Protein AF-A0A1D2NDW3-F1 (afdb_monomer)

Foldseek 3Di:
DDPVVVVVVVVVVVVVVVVVVVVVVVVVLVVVLLVQLQVLQVVLVAGSLLVVLLLQVLDPVRPDDDDDDPDPVSVVSSVVSVVCNVVDDPVSVVSSCVSCVCDDDDDPDDDPVNVVPD

pLDDT: mean 84.93, std 9.91, range [49.53, 95.38]

Sequence (118 aa):
MQPGKEMRDNWNKERSLSTEEAQAQKQLQQQKLSREIAALAEKNGCTLAQLVIAWCLKNDPVQCMLVGPTTIQELTSYLQALQLIPKLTTNVMNELEKILDNRPVRPPMISTLALNQR

Nearest PDB structures (foldseek):
  3eb4-assembly1_A  TM=9.456E-01  e=1.205E-04  Rattus norvegicus
  3eb3-assembly1_A  TM=9.531E-01  e=2.767E-04  Rattus norvegicus
  7wf3-assembly1_C  TM=9.425E-01  e=3.953E-04  Homo sapiens
  6ci1-assembly1_H  TM=7.528E-01  e=1.938E-04  Rattus norvegicus
  8hw0-assembly1_A  TM=7.301E-01  e=1.297E-03  Devosia

Secondary structure (DSSP, 8-state):
--HHHHHHHHHHHHHHHHHHHHHHHHHHHHHHHHHHHHHHHHHTTS-HHHHHHHHHHHSTT--------SSHHHHHHHHHGGGGTTT--HHHHHHHHHHH--PPPPPP---HHHHS--

Structure (mmCIF, N/CA/C/O backbone):
data_AF-A0A1D2NDW3-F1
#
_entry.id   AF-A0A1D2NDW3-F1
#
loop_
_atom_site.group_PDB
_atom_site.id
_atom_site.type_symbol
_atom_site.label_atom_id
_atom_site.label_alt_id
_atom_site.label_comp_id
_atom_site.label_asym_id
_atom_site.label_entity_id
_atom_site.label_seq_id
_atom_site.pdbx_PDB_ins_code
_atom_site.Cartn_x
_atom_site.Cartn_y
_atom_site.Cartn_z
_atom_site.occupancy
_atom_site.B_iso_or_equiv
_atom_site.auth_seq_id
_atom_site.auth_comp_id
_atom_site.auth_asym_id
_atom_site.auth_atom_id
_atom_site.pdbx_PDB_model_num
ATOM 1 N N . MET A 1 1 ? 46.372 27.703 -16.041 1.00 52.38 1 MET A N 1
ATOM 2 C CA . MET A 1 1 ? 45.076 27.028 -15.803 1.00 52.38 1 MET A CA 1
ATOM 3 C C . MET A 1 1 ? 45.176 25.624 -16.372 1.00 52.38 1 MET A C 1
ATOM 5 O O . MET A 1 1 ? 45.585 25.501 -17.517 1.00 52.38 1 MET A O 1
ATOM 9 N N . GLN A 1 2 ? 44.953 24.576 -15.570 1.00 49.53 2 GLN A N 1
ATOM 10 C CA . GLN A 1 2 ? 45.089 23.193 -16.046 1.00 49.53 2 GLN A CA 1
ATOM 11 C C . GLN A 1 2 ? 43.749 22.710 -16.639 1.00 49.53 2 GLN A C 1
ATOM 13 O O . GLN A 1 2 ? 42.787 22.589 -15.878 1.00 49.53 2 GLN A O 1
ATOM 18 N N . PRO A 1 3 ? 43.682 22.388 -17.945 1.00 61.91 3 PRO A N 1
ATOM 19 C CA . PRO A 1 3 ? 42.434 22.042 -18.646 1.00 61.91 3 PRO A CA 1
ATOM 20 C C . PRO A 1 3 ? 41.756 20.763 -18.119 1.00 61.91 3 PRO A C 1
ATOM 22 O O . PRO A 1 3 ? 40.562 20.556 -18.307 1.00 61.91 3 PRO A O 1
ATOM 25 N N . GLY A 1 4 ? 42.492 19.909 -17.398 1.00 65.38 4 GLY A N 1
ATOM 26 C CA . GLY A 1 4 ? 41.957 18.674 -16.820 1.00 65.38 4 GLY A CA 1
ATOM 27 C C . GLY A 1 4 ? 41.074 18.854 -15.578 1.00 65.38 4 GLY A C 1
ATOM 28 O O . GLY A 1 4 ? 40.364 17.917 -15.220 1.00 65.38 4 GLY A O 1
ATOM 29 N N . LYS A 1 5 ? 41.097 20.016 -14.903 1.00 69.31 5 LYS A N 1
ATOM 30 C CA . LYS A 1 5 ? 40.186 20.277 -13.770 1.00 69.31 5 LYS A CA 1
ATOM 31 C C . LYS A 1 5 ? 38.784 20.656 -14.251 1.00 69.31 5 LYS A C 1
ATOM 33 O O . LYS A 1 5 ? 37.825 20.029 -13.821 1.00 69.31 5 LYS A O 1
ATOM 38 N N . GLU A 1 6 ? 38.687 21.563 -15.223 1.00 73.31 6 GLU A N 1
ATOM 39 C CA . GLU A 1 6 ? 37.404 22.003 -15.795 1.00 73.31 6 GLU A CA 1
ATOM 40 C C . GLU A 1 6 ? 36.610 20.845 -16.418 1.00 73.31 6 GLU A C 1
ATOM 42 O O . GLU A 1 6 ? 35.405 20.749 -16.214 1.00 73.31 6 GLU A O 1
ATOM 47 N N . MET A 1 7 ? 37.278 19.903 -17.096 1.00 73.56 7 MET A N 1
ATOM 48 C CA . MET A 1 7 ? 36.619 18.704 -17.635 1.00 73.56 7 MET A CA 1
ATOM 49 C C . MET A 1 7 ? 36.007 17.808 -16.548 1.00 73.56 7 MET A C 1
ATOM 51 O O . MET A 1 7 ? 34.910 17.279 -16.726 1.00 73.56 7 MET A O 1
ATOM 55 N N . ARG A 1 8 ? 36.700 17.627 -15.416 1.00 72.06 8 ARG A N 1
ATOM 56 C CA . ARG A 1 8 ? 36.203 16.808 -14.296 1.00 72.06 8 ARG A CA 1
ATOM 57 C C . ARG A 1 8 ? 35.047 17.497 -13.576 1.00 72.06 8 ARG A C 1
ATOM 59 O O . ARG A 1 8 ? 34.100 16.824 -13.172 1.00 72.06 8 ARG A O 1
ATOM 66 N N . ASP A 1 9 ? 35.116 18.817 -13.452 1.00 81.19 9 ASP A N 1
ATOM 67 C CA . ASP A 1 9 ? 34.069 19.622 -12.831 1.00 81.19 9 ASP A CA 1
ATOM 68 C C . ASP A 1 9 ? 32.803 19.645 -13.704 1.00 81.19 9 ASP A C 1
ATOM 70 O O . ASP A 1 9 ? 31.705 19.450 -13.179 1.00 81.19 9 ASP A O 1
ATOM 74 N N . ASN A 1 10 ? 32.943 19.748 -15.033 1.00 81.00 10 ASN A N 1
ATOM 75 C CA . ASN A 1 10 ? 31.825 19.608 -15.971 1.00 81.00 10 ASN A CA 1
ATOM 76 C C . ASN A 1 10 ? 31.191 18.211 -15.926 1.00 81.00 10 ASN A C 1
ATOM 78 O O . ASN A 1 10 ? 29.972 18.115 -15.810 1.00 81.00 10 ASN A O 1
ATOM 82 N N . TRP A 1 11 ? 31.995 17.140 -15.940 1.00 76.00 11 TRP A N 1
ATOM 83 C CA . TRP A 1 11 ? 31.484 15.765 -15.862 1.00 76.00 11 TRP A CA 1
ATOM 84 C C . TRP A 1 11 ? 30.694 15.512 -14.570 1.00 76.00 11 TRP A C 1
ATOM 86 O O . TRP A 1 11 ? 29.614 14.924 -14.597 1.00 76.00 11 TRP A O 1
ATOM 96 N N . ASN A 1 12 ? 31.197 15.998 -13.429 1.00 78.19 12 ASN A N 1
ATOM 97 C CA . ASN A 1 12 ? 30.482 15.899 -12.157 1.00 78.19 12 ASN A CA 1
ATOM 98 C C . ASN A 1 12 ? 29.180 16.708 -12.170 1.00 78.19 12 ASN A C 1
ATOM 100 O O . ASN A 1 12 ? 28.176 16.238 -11.643 1.00 78.19 12 ASN A O 1
ATOM 104 N N . LYS A 1 13 ? 29.182 17.902 -12.772 1.00 75.44 13 LYS A N 1
ATOM 105 C CA . LYS A 1 13 ? 28.006 18.775 -12.844 1.00 75.44 13 LYS A CA 1
ATOM 106 C C . LYS A 1 13 ? 26.911 18.186 -13.737 1.00 75.44 13 LYS A C 1
ATOM 108 O O . LYS A 1 13 ? 25.766 18.128 -13.302 1.00 75.44 13 LYS A O 1
ATOM 113 N N . GLU A 1 14 ? 27.261 17.679 -14.921 1.00 74.06 14 GLU A N 1
ATOM 114 C CA . GLU A 1 14 ? 26.340 16.955 -15.815 1.00 74.06 14 GLU A CA 1
ATOM 115 C C . GLU A 1 14 ? 25.772 15.699 -15.151 1.00 74.06 14 GLU A C 1
ATOM 117 O O . GLU A 1 14 ? 24.573 15.436 -15.234 1.00 74.06 14 GLU A O 1
ATOM 122 N N . ARG A 1 15 ? 26.608 14.948 -14.423 1.00 72.56 15 ARG A N 1
ATOM 123 C CA . ARG A 1 15 ? 26.157 13.763 -13.690 1.00 72.56 15 ARG A CA 1
ATOM 124 C C . ARG A 1 15 ? 25.185 14.122 -12.566 1.00 72.56 15 ARG A C 1
ATOM 126 O O . ARG A 1 15 ? 24.178 13.438 -12.410 1.00 72.56 15 ARG A O 1
ATOM 133 N N . SER A 1 16 ? 25.455 15.181 -11.802 1.00 68.50 16 SER A N 1
ATOM 134 C CA . SER A 1 16 ? 24.558 15.657 -10.740 1.00 68.50 16 SER A CA 1
ATOM 135 C C . SER A 1 16 ? 23.213 16.123 -11.299 1.00 68.50 16 SER A C 1
ATOM 137 O O . SER A 1 16 ? 22.183 15.643 -10.833 1.00 68.50 16 SER A O 1
ATOM 139 N N . LEU A 1 17 ? 23.229 16.940 -12.359 1.00 70.00 17 LEU A N 1
ATOM 140 C CA . LEU A 1 17 ? 22.025 17.417 -13.052 1.00 70.00 17 LEU A CA 1
ATOM 141 C C . LEU A 1 17 ? 21.175 16.251 -13.572 1.00 70.00 17 LEU A C 1
ATOM 143 O O . LEU A 1 17 ? 19.985 16.179 -13.287 1.00 70.00 17 LEU A O 1
ATOM 147 N N . SER A 1 18 ? 21.796 15.278 -14.244 1.00 70.12 18 SER A N 1
ATOM 148 C CA . SER A 1 18 ? 21.098 14.084 -14.737 1.00 70.12 18 SER A CA 1
ATOM 149 C C . SER A 1 18 ? 20.501 13.239 -13.600 1.00 70.12 18 SER A C 1
ATOM 151 O O . SER A 1 18 ? 19.431 12.648 -13.752 1.00 70.12 18 SER A O 1
ATOM 153 N N . THR A 1 19 ? 21.154 13.212 -12.432 1.00 79.12 19 THR A N 1
ATOM 154 C CA . THR A 1 19 ? 20.643 12.506 -11.248 1.00 79.12 19 THR A CA 1
ATOM 155 C C . THR A 1 19 ? 19.436 13.231 -10.645 1.00 79.12 19 THR A C 1
ATOM 157 O O . THR A 1 19 ? 18.457 12.576 -10.292 1.00 79.12 19 THR A O 1
ATOM 160 N N . GLU A 1 20 ? 19.472 14.563 -10.556 1.00 83.38 20 GLU A N 1
ATOM 161 C CA . GLU A 1 20 ? 18.361 15.392 -10.064 1.00 83.38 20 GLU A CA 1
ATOM 162 C C . GLU A 1 20 ? 17.149 15.346 -11.003 1.00 83.38 20 GLU A C 1
ATOM 164 O O . GLU A 1 20 ? 16.023 15.145 -10.545 1.00 83.38 20 GLU A O 1
ATOM 169 N N . GLU A 1 21 ? 17.363 15.450 -12.317 1.00 83.50 21 GLU A N 1
ATOM 170 C CA . GLU A 1 21 ? 16.303 15.343 -13.326 1.00 83.50 21 GLU A CA 1
ATOM 171 C C . GLU A 1 21 ? 15.635 13.965 -13.285 1.00 83.50 21 GLU A C 1
ATOM 173 O O . GLU A 1 21 ? 14.408 13.871 -13.203 1.00 83.50 21 GLU A O 1
ATOM 178 N N . ALA A 1 22 ? 16.426 12.887 -13.244 1.00 81.56 22 ALA A N 1
ATOM 179 C CA . ALA A 1 22 ? 15.901 11.529 -13.119 1.00 81.56 22 ALA A CA 1
ATOM 180 C C . ALA A 1 22 ? 15.125 11.327 -11.804 1.00 81.56 22 ALA A C 1
ATOM 182 O O . ALA A 1 22 ? 14.081 10.666 -11.784 1.00 81.56 22 ALA A O 1
ATOM 183 N N . GLN A 1 23 ? 15.596 11.909 -10.697 1.00 83.50 23 GLN A N 1
ATOM 184 C CA . GLN A 1 23 ? 14.896 11.874 -9.411 1.00 83.50 23 GLN A CA 1
ATOM 185 C C . GLN A 1 23 ? 13.571 12.640 -9.458 1.00 83.50 23 GLN A C 1
ATOM 187 O O . GLN A 1 23 ? 12.556 12.111 -8.998 1.00 83.50 23 GLN A O 1
ATOM 192 N N . ALA A 1 24 ? 13.551 13.841 -10.038 1.00 86.88 24 ALA A N 1
ATOM 193 C CA . ALA A 1 24 ? 12.341 14.643 -10.199 1.00 86.88 24 ALA A CA 1
ATOM 194 C C . ALA A 1 24 ? 11.307 13.921 -11.076 1.00 86.88 24 ALA A C 1
ATOM 196 O O . ALA A 1 24 ? 10.125 13.845 -10.731 1.00 86.88 24 ALA A O 1
ATOM 197 N N . GLN A 1 25 ? 11.755 13.305 -12.170 1.00 85.75 25 GLN A N 1
ATOM 198 C CA . GLN A 1 25 ?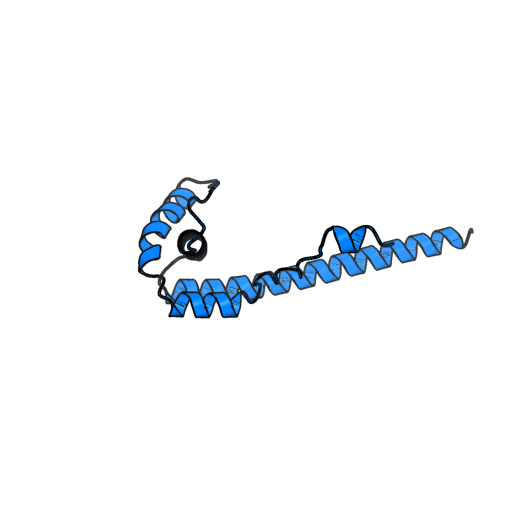 10.899 12.540 -13.072 1.00 85.75 25 GLN A CA 1
ATOM 199 C C . GLN A 1 25 ? 10.304 11.308 -12.372 1.00 85.75 25 GLN A C 1
ATOM 201 O O . GLN A 1 25 ? 9.100 11.051 -12.469 1.00 85.75 25 GLN A O 1
ATOM 206 N N . LYS A 1 26 ? 11.112 10.602 -11.570 1.00 86.75 26 LYS A N 1
ATOM 207 C CA . LYS A 1 26 ? 10.659 9.477 -10.741 1.00 86.75 26 LYS A CA 1
ATOM 208 C C . LYS A 1 26 ? 9.674 9.913 -9.651 1.00 86.75 26 LYS A C 1
ATOM 210 O O . LYS A 1 26 ? 8.734 9.177 -9.352 1.00 86.75 26 LYS A O 1
ATOM 215 N N . GLN A 1 27 ? 9.867 11.079 -9.033 1.00 89.00 27 GLN A N 1
ATOM 216 C CA . GLN A 1 27 ? 8.922 11.631 -8.053 1.00 89.00 27 GLN A CA 1
ATOM 217 C C . GLN A 1 27 ? 7.582 11.968 -8.707 1.00 89.00 27 GLN A C 1
ATOM 219 O O . GLN A 1 27 ? 6.535 11.598 -8.180 1.00 89.00 27 GLN A O 1
ATOM 224 N N . LEU A 1 28 ? 7.605 12.601 -9.881 1.00 89.94 28 LEU A N 1
ATOM 225 C CA . LEU A 1 28 ? 6.391 12.922 -10.624 1.00 89.94 28 LEU A CA 1
ATOM 226 C C . LEU A 1 28 ? 5.611 11.657 -11.006 1.00 89.94 28 LEU A C 1
ATOM 228 O O . LEU A 1 28 ? 4.389 11.618 -10.870 1.00 89.94 28 LEU A O 1
ATOM 232 N N . GLN A 1 29 ? 6.306 10.608 -11.448 1.00 88.25 29 GLN A N 1
ATOM 233 C CA . GLN A 1 29 ? 5.678 9.323 -11.756 1.00 88.25 29 GLN A CA 1
ATOM 234 C C . GLN A 1 29 ? 5.051 8.682 -10.509 1.00 88.25 29 GLN A C 1
ATOM 236 O O . GLN A 1 29 ? 3.901 8.250 -10.560 1.00 88.25 29 GLN A O 1
ATOM 241 N N . GLN A 1 30 ? 5.751 8.690 -9.371 1.00 88.31 30 GLN A N 1
ATOM 242 C CA . GLN A 1 30 ? 5.209 8.190 -8.101 1.00 88.31 30 GLN A CA 1
ATOM 243 C C . GLN A 1 30 ? 3.970 8.968 -7.642 1.00 88.31 30 GLN A C 1
ATOM 245 O O . GLN A 1 30 ? 3.015 8.363 -7.163 1.00 88.31 30 GLN A O 1
ATOM 250 N N . GLN A 1 31 ? 3.951 10.291 -7.821 1.00 90.38 31 GLN A N 1
ATOM 251 C CA . GLN A 1 31 ? 2.786 11.118 -7.495 1.00 90.38 31 GLN A CA 1
ATOM 252 C C . GLN A 1 31 ? 1.579 10.823 -8.393 1.00 90.38 31 GLN A C 1
ATOM 254 O O . GLN A 1 31 ? 0.442 10.921 -7.939 1.00 90.38 31 GLN A O 1
ATOM 259 N N . LYS A 1 32 ? 1.795 10.478 -9.667 1.00 91.62 32 LYS A N 1
ATOM 260 C CA . LYS A 1 32 ? 0.703 10.062 -10.562 1.00 91.62 32 LYS A CA 1
ATOM 261 C C . LYS A 1 32 ? 0.104 8.734 -10.105 1.00 91.62 32 LYS A C 1
ATOM 263 O O . LYS A 1 32 ? -1.102 8.658 -9.898 1.00 91.62 32 LYS A O 1
ATOM 268 N N . LEU A 1 33 ? 0.958 7.743 -9.848 1.00 91.56 33 LEU A N 1
ATOM 269 C CA . LEU A 1 33 ? 0.544 6.433 -9.342 1.00 91.56 33 LEU A CA 1
ATOM 270 C C . LEU A 1 33 ? -0.214 6.550 -8.014 1.00 91.56 33 LEU A C 1
ATOM 272 O O . LEU A 1 33 ? -1.276 5.956 -7.853 1.00 91.56 33 LEU A O 1
ATOM 276 N N . SER A 1 34 ? 0.283 7.358 -7.071 1.00 90.75 34 SER A N 1
ATOM 277 C CA . SER A 1 34 ? -0.380 7.523 -5.773 1.00 90.75 34 SER A CA 1
ATOM 278 C C . SER A 1 34 ? -1.779 8.131 -5.898 1.00 90.75 34 SER A C 1
ATOM 280 O O . SER A 1 34 ? -2.677 7.727 -5.162 1.00 90.75 34 SER A O 1
ATOM 282 N N . ARG A 1 35 ? -1.994 9.047 -6.853 1.00 93.06 35 ARG A N 1
ATOM 283 C CA . ARG A 1 35 ? -3.317 9.624 -7.142 1.00 93.06 35 ARG A CA 1
ATOM 284 C C . ARG A 1 35 ? -4.283 8.597 -7.724 1.00 93.06 35 ARG A C 1
ATOM 286 O O . ARG A 1 35 ? -5.435 8.561 -7.308 1.00 93.06 35 ARG A O 1
ATOM 293 N N . GLU A 1 36 ? -3.827 7.758 -8.649 1.00 93.75 36 GLU A N 1
ATOM 294 C CA . GLU A 1 36 ? -4.667 6.712 -9.248 1.00 93.75 36 GLU A CA 1
ATOM 295 C C . GLU A 1 36 ? -5.091 5.661 -8.214 1.00 93.75 36 GLU A C 1
ATOM 297 O O . GLU A 1 36 ? -6.264 5.292 -8.140 1.00 93.75 36 GLU A O 1
ATOM 302 N N . ILE A 1 37 ? -4.166 5.239 -7.347 1.00 93.06 37 ILE A N 1
ATOM 303 C CA . ILE A 1 37 ? -4.474 4.298 -6.262 1.00 93.06 37 ILE A CA 1
ATOM 304 C C . ILE A 1 37 ? -5.405 4.948 -5.230 1.00 93.06 37 ILE A C 1
ATOM 306 O O . ILE A 1 37 ? -6.320 4.291 -4.735 1.00 93.06 37 ILE A O 1
ATOM 310 N N . ALA A 1 38 ? -5.219 6.235 -4.918 1.00 93.31 38 ALA A N 1
ATOM 311 C CA . ALA A 1 38 ? -6.119 6.961 -4.023 1.00 93.31 38 ALA A CA 1
ATOM 312 C C . ALA A 1 38 ? -7.552 7.020 -4.580 1.00 93.31 38 ALA A C 1
ATOM 314 O O . ALA A 1 38 ? -8.494 6.720 -3.849 1.00 93.31 38 ALA A O 1
ATOM 315 N N . ALA A 1 39 ? -7.722 7.292 -5.878 1.00 94.00 39 ALA A N 1
ATOM 316 C CA . ALA A 1 39 ? -9.034 7.267 -6.526 1.00 94.00 39 ALA A CA 1
ATOM 317 C C . ALA A 1 39 ? -9.688 5.872 -6.467 1.00 94.00 39 ALA A C 1
ATOM 319 O O . ALA A 1 39 ? -10.892 5.745 -6.228 1.00 94.00 39 ALA A O 1
ATOM 320 N N . LEU A 1 40 ? -8.895 4.805 -6.630 1.00 93.00 40 LEU A N 1
ATOM 321 C CA . LEU A 1 40 ? -9.378 3.435 -6.452 1.00 93.00 40 LEU A CA 1
ATOM 322 C C . LEU A 1 40 ? -9.794 3.161 -4.997 1.00 93.00 40 LEU A C 1
ATOM 324 O O . LEU A 1 40 ? -10.809 2.502 -4.766 1.00 93.00 40 LEU A O 1
ATOM 328 N N . ALA A 1 41 ? -9.049 3.670 -4.015 1.00 92.62 41 ALA A N 1
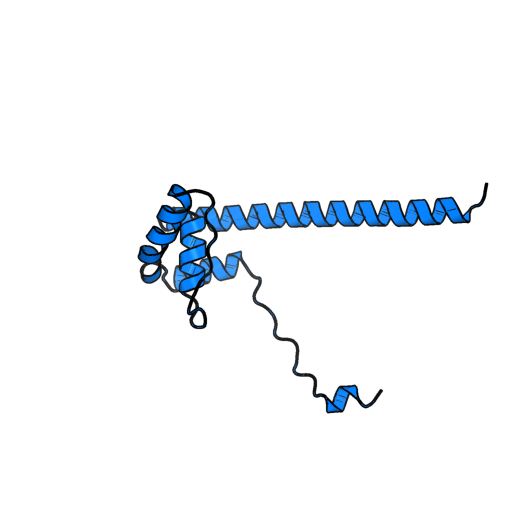ATOM 329 C CA . ALA A 1 41 ? -9.380 3.528 -2.598 1.00 92.62 41 ALA A CA 1
ATOM 330 C C . ALA A 1 41 ? -10.711 4.218 -2.254 1.00 92.62 41 ALA A C 1
ATOM 332 O O . ALA A 1 41 ? -11.572 3.602 -1.619 1.00 92.62 41 ALA A O 1
ATOM 333 N N . GLU A 1 42 ? -10.923 5.439 -2.753 1.00 92.75 42 GLU A N 1
ATOM 334 C CA . GLU A 1 42 ? -12.168 6.198 -2.580 1.00 92.75 42 GLU A CA 1
ATOM 335 C C . GLU A 1 42 ? -13.375 5.468 -3.184 1.00 92.75 42 GLU A C 1
ATOM 337 O O . GLU A 1 42 ? -14.401 5.320 -2.519 1.00 92.75 42 GLU A O 1
ATOM 342 N N . LYS A 1 43 ? -13.232 4.906 -4.394 1.00 91.06 43 LYS A N 1
ATOM 343 C CA . LYS A 1 43 ? -14.263 4.071 -5.045 1.00 91.06 43 LYS A CA 1
ATOM 344 C C . LYS A 1 43 ? -14.654 2.850 -4.201 1.00 91.06 43 LYS A C 1
ATOM 346 O O . LYS A 1 43 ? -15.792 2.393 -4.272 1.00 91.06 43 LYS A O 1
ATOM 351 N N . ASN A 1 44 ? -13.725 2.329 -3.399 1.00 88.00 44 ASN A N 1
ATOM 352 C CA . ASN A 1 44 ? -13.945 1.197 -2.496 1.00 88.00 44 ASN A CA 1
ATOM 353 C C . ASN A 1 44 ? -14.313 1.621 -1.059 1.00 88.00 44 ASN A C 1
ATOM 355 O O . ASN A 1 44 ? -14.466 0.761 -0.189 1.00 88.00 44 ASN A O 1
ATOM 359 N N . GLY A 1 45 ? -14.475 2.924 -0.799 1.00 88.81 45 GLY A N 1
ATOM 360 C CA . GLY A 1 45 ? -14.862 3.461 0.507 1.00 88.81 45 GLY A CA 1
ATOM 361 C C . GLY A 1 45 ? -13.795 3.284 1.588 1.00 88.81 45 GLY A C 1
ATOM 362 O O . GLY A 1 45 ? -14.133 3.070 2.752 1.00 88.81 45 GLY A O 1
ATOM 363 N N . CYS A 1 46 ? -12.514 3.322 1.216 1.00 91.38 46 CYS A N 1
ATOM 364 C CA . CYS A 1 46 ? -11.396 3.140 2.139 1.00 91.38 46 CYS A CA 1
ATOM 365 C C . CYS A 1 46 ? -10.307 4.196 1.944 1.00 91.38 46 CYS A C 1
ATOM 367 O O . CYS A 1 46 ? -10.216 4.842 0.902 1.00 91.38 46 CYS A O 1
ATOM 369 N N . THR A 1 47 ? -9.464 4.374 2.961 1.00 91.38 47 THR A N 1
ATOM 370 C CA . THR A 1 47 ? -8.285 5.239 2.835 1.00 91.38 47 THR A CA 1
ATOM 371 C C . THR A 1 47 ? -7.169 4.532 2.067 1.00 91.38 47 THR A C 1
ATOM 373 O O . THR A 1 47 ? -7.073 3.303 2.074 1.00 91.38 47 THR A O 1
ATOM 376 N N . LEU A 1 48 ? -6.269 5.309 1.457 1.00 91.94 48 LEU A N 1
ATOM 377 C CA . LEU A 1 48 ? -5.107 4.771 0.744 1.00 91.94 48 LEU A CA 1
ATOM 378 C C . LEU A 1 48 ? -4.273 3.823 1.625 1.00 91.94 48 LEU A C 1
ATOM 380 O O . LEU A 1 48 ? -3.938 2.722 1.200 1.00 91.94 48 LEU A O 1
ATOM 384 N N . ALA A 1 49 ? -3.979 4.222 2.866 1.00 90.62 49 ALA A N 1
ATOM 385 C CA . ALA A 1 49 ? -3.201 3.404 3.797 1.00 90.62 49 ALA A CA 1
ATOM 386 C C . ALA A 1 49 ? -3.890 2.064 4.105 1.00 90.62 49 ALA A C 1
ATOM 388 O O . ALA A 1 49 ? -3.245 1.016 4.118 1.00 90.62 49 ALA A O 1
ATOM 389 N N . GLN A 1 50 ? -5.211 2.089 4.296 1.00 92.75 50 GLN A N 1
ATOM 390 C CA . GLN A 1 50 ? -5.989 0.877 4.533 1.00 92.75 50 GLN A CA 1
ATOM 391 C C . GLN A 1 50 ? -6.002 -0.050 3.315 1.00 92.75 50 GLN A C 1
ATOM 393 O O . GLN A 1 50 ? -5.872 -1.262 3.476 1.00 92.75 50 GLN A O 1
ATOM 398 N N . LEU A 1 51 ? -6.111 0.503 2.104 1.00 92.81 51 LEU A N 1
ATOM 399 C CA . LEU A 1 51 ? -6.046 -0.277 0.870 1.00 92.81 51 LEU A CA 1
ATOM 400 C C . LEU A 1 51 ? -4.695 -0.987 0.727 1.00 92.81 51 LEU A C 1
ATOM 402 O O . LEU A 1 51 ? -4.671 -2.183 0.453 1.00 92.81 51 LEU A O 1
ATOM 406 N N . VAL A 1 52 ? -3.582 -0.279 0.949 1.00 90.69 52 VAL A N 1
ATOM 407 C CA . VAL A 1 52 ? -2.232 -0.859 0.827 1.00 90.69 52 VAL A CA 1
ATOM 408 C C . VAL A 1 52 ? -2.033 -2.000 1.821 1.00 90.69 52 VAL A C 1
ATOM 410 O O . VAL A 1 52 ? -1.555 -3.068 1.448 1.00 90.69 52 VAL A O 1
ATOM 413 N N . ILE A 1 53 ? -2.445 -1.810 3.073 1.00 92.25 53 ILE A N 1
ATOM 414 C CA . ILE A 1 53 ? -2.323 -2.840 4.109 1.00 92.25 53 ILE A CA 1
ATOM 415 C C . ILE A 1 53 ? -3.168 -4.068 3.773 1.00 92.25 53 ILE A C 1
ATOM 417 O O . ILE A 1 53 ? -2.681 -5.198 3.838 1.00 92.25 53 ILE A O 1
ATOM 421 N N . ALA A 1 54 ? -4.427 -3.854 3.391 1.00 92.38 54 ALA A N 1
ATOM 422 C CA . ALA A 1 54 ? -5.319 -4.942 3.027 1.00 92.38 54 ALA A CA 1
ATOM 423 C C . ALA A 1 54 ? -4.818 -5.688 1.777 1.00 92.38 54 ALA A C 1
ATOM 425 O O . ALA A 1 54 ? -4.915 -6.911 1.727 1.00 92.38 54 ALA A O 1
ATOM 426 N N . TRP A 1 55 ? -4.230 -4.977 0.808 1.00 91.31 55 TRP A N 1
ATOM 427 C CA . TRP A 1 55 ? -3.596 -5.567 -0.372 1.00 91.31 55 TRP A CA 1
ATOM 428 C C . TRP A 1 55 ? -2.389 -6.437 -0.003 1.00 91.31 55 TRP A C 1
ATOM 430 O O . TRP A 1 55 ? -2.319 -7.588 -0.432 1.00 91.31 55 TRP A O 1
ATOM 440 N N . CYS A 1 56 ? -1.485 -5.937 0.848 1.00 90.75 56 CYS A N 1
ATOM 441 C CA . CYS A 1 56 ? -0.331 -6.701 1.326 1.00 90.75 56 CYS A CA 1
ATOM 442 C C . CYS A 1 56 ? -0.759 -8.023 1.974 1.00 90.75 56 CYS A C 1
ATOM 444 O O . CYS A 1 56 ? -0.201 -9.068 1.660 1.00 90.75 56 CYS A O 1
ATOM 446 N N . LEU A 1 57 ? -1.777 -7.980 2.836 1.00 89.75 57 LEU A N 1
ATOM 447 C CA . LEU A 1 57 ? -2.285 -9.152 3.555 1.00 89.75 57 LEU A CA 1
ATOM 448 C C . LEU A 1 57 ? -3.137 -10.092 2.689 1.00 89.75 57 LEU A C 1
ATOM 450 O O . LEU A 1 57 ? -3.394 -11.223 3.090 1.00 89.75 57 LEU A O 1
ATOM 454 N N . LYS A 1 58 ? -3.605 -9.642 1.519 1.00 89.06 58 LYS A N 1
ATOM 455 C CA . LYS A 1 58 ? -4.384 -10.467 0.587 1.00 89.06 58 LYS A CA 1
ATOM 456 C C . LYS A 1 58 ? -3.505 -11.407 -0.240 1.00 89.06 58 LYS A C 1
ATOM 458 O O . LYS A 1 58 ? -4.007 -12.412 -0.740 1.00 89.06 58 LYS A O 1
ATOM 463 N N . ASN A 1 59 ? -2.229 -11.074 -0.418 1.00 85.38 59 ASN A N 1
ATOM 464 C CA . ASN A 1 59 ? -1.308 -11.874 -1.214 1.00 85.38 59 ASN A CA 1
ATOM 465 C C . ASN A 1 59 ? -0.961 -13.188 -0.495 1.00 85.38 59 ASN A C 1
ATOM 467 O O . ASN A 1 59 ? -0.459 -13.174 0.622 1.00 85.38 59 ASN A O 1
ATOM 471 N N . ASP A 1 60 ? -1.172 -14.314 -1.182 1.00 75.44 60 ASP A N 1
ATOM 472 C CA . ASP A 1 60 ? -1.032 -15.690 -0.669 1.00 75.44 60 ASP A CA 1
ATOM 473 C C . ASP A 1 60 ? 0.267 -16.000 0.118 1.00 75.44 60 ASP A C 1
ATOM 475 O O . ASP A 1 60 ? 0.179 -16.632 1.170 1.00 75.44 60 ASP A O 1
ATOM 479 N N . PRO A 1 61 ? 1.473 -15.533 -0.282 1.00 82.44 61 PRO A N 1
ATOM 480 C CA . PRO A 1 61 ? 2.687 -15.820 0.487 1.00 82.44 61 PRO A CA 1
ATOM 481 C C . PRO A 1 61 ? 2.852 -14.961 1.753 1.00 82.44 61 PRO A C 1
ATOM 483 O O . PRO A 1 61 ? 3.774 -15.201 2.534 1.00 82.44 61 PRO A O 1
ATOM 486 N N . VAL A 1 62 ? 2.031 -13.928 1.956 1.00 85.12 62 VAL A N 1
ATOM 487 C CA . VAL A 1 62 ? 2.205 -12.980 3.062 1.00 85.12 62 VAL A CA 1
ATOM 488 C C . VAL A 1 62 ? 1.494 -13.501 4.308 1.00 85.12 62 VAL A C 1
ATOM 490 O O . VAL A 1 62 ? 0.274 -13.469 4.412 1.00 85.12 62 VAL A O 1
ATOM 493 N N . GLN A 1 63 ? 2.277 -13.953 5.288 1.00 84.62 63 GLN A N 1
ATOM 494 C CA . GLN A 1 63 ? 1.756 -14.446 6.570 1.00 84.62 63 GLN A CA 1
ATOM 495 C C . GLN A 1 63 ? 1.708 -13.362 7.652 1.00 84.62 63 GLN A C 1
ATOM 497 O O . GLN A 1 63 ? 0.862 -13.401 8.544 1.00 84.62 63 GLN A O 1
ATOM 502 N N . CYS A 1 64 ? 2.621 -12.394 7.593 1.00 88.06 64 CYS A N 1
ATOM 503 C CA . CYS A 1 64 ? 2.683 -11.285 8.532 1.00 88.06 64 CYS A CA 1
ATOM 504 C C . CYS A 1 64 ? 3.144 -10.007 7.827 1.00 88.06 64 CYS A C 1
ATOM 506 O O . CYS A 1 64 ? 3.841 -10.046 6.814 1.00 88.06 64 CYS A O 1
ATOM 508 N N . MET A 1 65 ? 2.752 -8.862 8.380 1.00 88.69 65 MET A N 1
ATOM 509 C CA . MET A 1 65 ? 3.167 -7.550 7.902 1.00 88.69 65 MET A CA 1
ATOM 510 C C . MET A 1 65 ? 3.661 -6.733 9.091 1.00 88.69 65 MET A C 1
ATOM 512 O O . MET A 1 65 ? 2.948 -6.564 10.080 1.00 88.69 65 MET A O 1
ATOM 516 N N . LEU A 1 66 ? 4.887 -6.226 8.988 1.00 92.25 66 LEU A N 1
ATOM 517 C CA . LEU A 1 66 ? 5.462 -5.332 9.982 1.00 92.25 66 LEU A CA 1
ATOM 518 C C . LEU A 1 66 ? 4.972 -3.905 9.719 1.00 92.25 66 LEU A C 1
ATOM 520 O O . LEU A 1 66 ? 5.155 -3.383 8.622 1.00 92.25 66 LEU A O 1
ATOM 524 N N . VAL A 1 67 ? 4.373 -3.272 10.726 1.00 90.19 67 VAL A N 1
ATOM 525 C CA . VAL A 1 67 ? 3.916 -1.877 10.653 1.00 90.19 67 VAL A CA 1
ATOM 526 C C . VAL A 1 67 ? 4.544 -1.056 11.771 1.00 90.19 67 VAL A C 1
ATOM 528 O O . VAL A 1 67 ? 4.643 -1.515 12.905 1.00 90.19 67 VAL A O 1
ATOM 531 N N . GLY A 1 68 ? 4.961 0.166 11.441 1.00 92.75 68 GLY A N 1
ATOM 532 C CA . GLY A 1 68 ? 5.519 1.133 12.386 1.00 92.75 68 GLY A CA 1
ATOM 533 C C . GLY A 1 68 ? 4.697 2.421 12.390 1.00 92.75 68 GLY A C 1
ATOM 534 O O . GLY A 1 68 ? 5.099 3.376 11.731 1.00 92.75 68 GLY A O 1
ATOM 535 N N . PRO A 1 69 ? 3.525 2.452 13.049 1.00 91.81 69 PRO A N 1
ATOM 536 C CA . PRO A 1 69 ? 2.736 3.673 13.169 1.00 91.81 69 PRO A CA 1
ATOM 537 C C . PRO A 1 69 ? 3.458 4.683 14.067 1.00 91.81 69 PRO A C 1
ATOM 539 O O . PRO A 1 69 ? 4.049 4.315 15.081 1.00 91.81 69 PRO A O 1
ATOM 542 N N . THR A 1 70 ? 3.389 5.963 13.711 1.00 94.81 70 THR A N 1
ATOM 543 C CA . THR A 1 70 ? 3.944 7.056 14.525 1.00 94.81 70 THR A CA 1
ATOM 544 C C . THR A 1 70 ? 2.922 7.595 15.521 1.00 94.81 70 THR A C 1
ATOM 546 O O . THR A 1 70 ? 3.285 8.127 16.568 1.00 94.81 70 THR A O 1
ATOM 549 N N . THR A 1 71 ? 1.633 7.415 15.221 1.00 95.38 71 THR A N 1
ATOM 550 C CA . THR A 1 71 ? 0.513 7.848 16.061 1.00 95.38 71 THR A CA 1
ATOM 551 C C . THR A 1 71 ? -0.490 6.719 16.296 1.00 95.38 71 THR A C 1
ATOM 553 O O . THR A 1 71 ? -0.577 5.749 15.540 1.00 95.38 71 THR A O 1
ATOM 556 N N . ILE A 1 72 ? -1.302 6.847 17.349 1.00 94.94 72 ILE A N 1
ATOM 557 C CA . ILE A 1 72 ? -2.346 5.860 17.674 1.00 94.94 72 ILE A CA 1
ATOM 558 C C . ILE A 1 72 ? -3.454 5.841 16.610 1.00 94.94 72 ILE A C 1
ATOM 560 O O . ILE A 1 72 ? -4.031 4.793 16.315 1.00 94.94 72 ILE A O 1
ATOM 564 N N . GLN A 1 73 ? -3.741 6.988 15.999 1.00 93.31 73 GLN A N 1
ATOM 565 C CA . GLN A 1 73 ? -4.730 7.126 14.934 1.00 93.31 73 GLN A CA 1
ATOM 566 C C . GLN A 1 73 ? -4.311 6.343 13.684 1.00 93.31 73 GLN A C 1
ATOM 568 O O . GLN A 1 73 ? -5.137 5.632 13.110 1.00 93.31 73 GLN A O 1
ATOM 573 N N . GLU A 1 74 ? -3.029 6.397 13.308 1.00 93.44 74 GLU A N 1
ATOM 574 C CA . GLU A 1 74 ? -2.475 5.571 12.227 1.00 93.44 74 GLU A CA 1
ATOM 575 C C . GLU A 1 74 ? -2.609 4.081 12.543 1.00 93.44 74 GLU A C 1
ATOM 577 O O . GLU A 1 74 ? -3.145 3.335 11.726 1.00 93.44 74 GLU A O 1
ATOM 582 N N . LEU A 1 75 ? -2.217 3.657 13.752 1.00 93.44 75 LEU A N 1
ATOM 583 C CA . LEU A 1 75 ? -2.370 2.266 14.187 1.00 93.44 75 LEU A CA 1
ATOM 584 C C . LEU A 1 75 ? -3.830 1.800 14.088 1.00 93.44 75 LEU A C 1
ATOM 586 O O . LEU A 1 75 ? -4.108 0.718 13.576 1.00 93.44 75 LEU A O 1
ATOM 590 N N . THR A 1 76 ? -4.770 2.627 14.543 1.00 93.31 76 THR A N 1
ATOM 591 C CA . THR A 1 76 ? -6.205 2.314 14.489 1.00 93.31 76 THR A CA 1
ATOM 592 C C . THR A 1 76 ? -6.675 2.152 13.043 1.00 93.31 76 THR A C 1
ATOM 594 O O . THR A 1 76 ? -7.390 1.198 12.733 1.00 93.31 76 THR A O 1
ATOM 597 N N . SER A 1 77 ? -6.226 3.026 12.139 1.00 91.62 77 SER A N 1
ATOM 598 C CA . SER A 1 77 ? -6.519 2.919 10.706 1.00 91.62 77 SER A CA 1
ATOM 599 C C . SER A 1 77 ? -5.951 1.627 10.104 1.00 91.62 77 SER A C 1
ATOM 601 O O . SER A 1 77 ? -6.652 0.927 9.372 1.00 91.62 77 SER A O 1
ATOM 603 N N . TYR A 1 78 ? -4.722 1.252 10.474 1.00 92.38 78 TYR A N 1
ATOM 604 C CA . TYR A 1 78 ? -4.075 0.017 10.018 1.00 92.38 78 TYR A CA 1
ATOM 605 C C . TYR A 1 78 ? -4.849 -1.229 10.456 1.00 92.38 78 TYR A C 1
ATOM 607 O O . TYR A 1 78 ? -5.038 -2.148 9.665 1.00 92.38 78 TYR A O 1
ATOM 615 N N . LEU A 1 79 ? -5.358 -1.247 11.689 1.00 92.12 79 LEU A N 1
ATOM 616 C CA . LEU A 1 79 ? -6.185 -2.347 12.191 1.00 92.12 79 LEU A CA 1
ATOM 617 C C . LEU A 1 79 ? -7.551 -2.411 11.493 1.00 92.12 79 LEU A C 1
ATOM 619 O O . LEU A 1 79 ? -8.043 -3.498 11.192 1.00 92.12 79 LEU A O 1
ATOM 623 N N . GLN A 1 80 ? -8.159 -1.265 11.181 1.00 91.81 80 GLN A N 1
ATOM 624 C CA . GLN A 1 80 ? -9.416 -1.214 10.424 1.00 91.81 80 GLN A CA 1
ATOM 625 C C . GLN A 1 80 ? -9.277 -1.793 9.007 1.00 91.81 80 GLN A C 1
ATOM 627 O O . GLN A 1 80 ? -10.239 -2.356 8.483 1.00 91.81 80 GLN A O 1
ATOM 632 N N . ALA A 1 81 ? -8.081 -1.734 8.412 1.00 92.50 81 ALA A N 1
ATOM 633 C CA . ALA A 1 81 ? -7.801 -2.318 7.102 1.00 92.50 81 ALA A CA 1
ATOM 634 C C . ALA A 1 81 ? -8.066 -3.833 7.039 1.00 92.50 81 ALA A C 1
ATOM 636 O O . ALA A 1 81 ? -8.432 -4.350 5.984 1.00 92.50 81 ALA A O 1
ATOM 637 N N . LEU A 1 82 ? -7.959 -4.547 8.165 1.00 91.19 82 LEU A N 1
ATOM 638 C CA . LEU A 1 82 ? -8.237 -5.987 8.234 1.00 91.19 82 LEU A CA 1
ATOM 639 C C . LEU A 1 82 ? -9.670 -6.323 7.794 1.00 91.19 82 LEU A C 1
ATOM 641 O O . LEU A 1 82 ? -9.910 -7.356 7.172 1.00 91.19 82 LEU A O 1
ATOM 645 N N . GLN A 1 83 ? -10.620 -5.418 8.042 1.00 91.38 83 GLN A N 1
ATOM 646 C CA . GLN A 1 83 ? -12.022 -5.585 7.648 1.00 91.38 83 GLN A CA 1
ATOM 647 C C . GLN A 1 83 ? -12.243 -5.410 6.135 1.00 91.38 83 GLN A C 1
ATOM 649 O O . GLN A 1 83 ? -13.307 -5.755 5.618 1.00 91.38 83 GLN A O 1
ATOM 654 N N . LEU A 1 84 ? -11.256 -4.872 5.410 1.00 90.69 84 LEU A N 1
ATOM 655 C CA . LEU A 1 84 ? -11.314 -4.662 3.961 1.00 90.69 84 LEU A CA 1
ATOM 656 C C . LEU A 1 84 ? -10.792 -5.859 3.161 1.00 90.69 84 LEU A C 1
ATOM 658 O O . LEU A 1 84 ? -11.161 -6.008 2.000 1.00 90.69 84 LEU A O 1
ATOM 662 N N . ILE A 1 85 ? -9.995 -6.743 3.767 1.00 90.12 85 ILE A N 1
ATOM 663 C CA . ILE A 1 85 ? -9.452 -7.952 3.120 1.00 90.12 85 ILE A CA 1
ATOM 664 C C . ILE A 1 85 ? -10.532 -8.798 2.405 1.00 90.12 85 ILE A C 1
ATOM 666 O O . ILE A 1 85 ? -10.302 -9.211 1.260 1.00 90.12 85 ILE A O 1
ATOM 670 N N . PRO A 1 86 ? -11.717 -9.065 2.998 1.00 89.00 86 PRO A N 1
ATOM 671 C CA . PRO A 1 86 ? -12.781 -9.785 2.295 1.00 89.00 86 PRO A CA 1
ATOM 672 C C . PRO A 1 86 ? -13.482 -8.942 1.216 1.00 89.00 86 PRO A C 1
ATOM 674 O O . PRO A 1 86 ? -14.050 -9.508 0.287 1.00 89.00 86 PRO A O 1
ATOM 677 N N . LYS A 1 87 ? -13.436 -7.607 1.311 1.00 86.94 87 LYS A N 1
ATOM 678 C CA . LYS A 1 87 ? -14.041 -6.684 0.333 1.00 86.94 87 LYS A CA 1
ATOM 679 C C . LYS A 1 87 ? -13.182 -6.50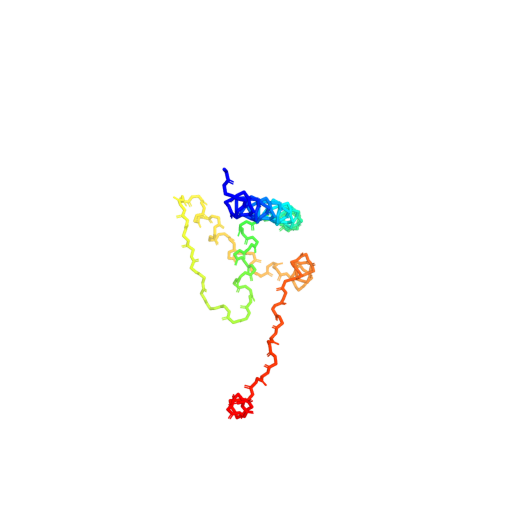4 -0.921 1.00 86.94 87 LYS A C 1
ATOM 681 O O . LYS A 1 87 ? -13.706 -6.126 -1.966 1.00 86.94 87 LYS A O 1
ATOM 686 N N . LEU A 1 88 ? -11.883 -6.797 -0.836 1.00 88.50 88 LEU A N 1
ATOM 687 C CA . LEU A 1 88 ? -10.971 -6.803 -1.978 1.00 88.50 88 LEU A CA 1
ATOM 688 C C . LEU A 1 88 ? -11.290 -7.970 -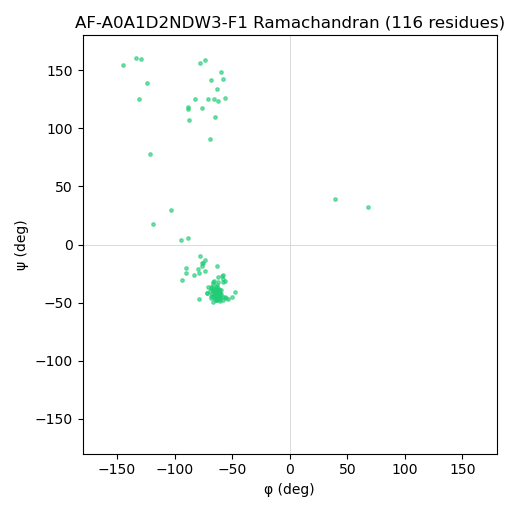2.915 1.00 88.50 88 LEU A C 1
ATOM 690 O O . LEU A 1 88 ? -10.791 -9.090 -2.767 1.00 88.50 88 LEU A O 1
ATOM 694 N N . THR A 1 89 ? -12.155 -7.685 -3.885 1.00 89.94 89 THR A N 1
ATOM 695 C CA . THR A 1 89 ? -12.505 -8.6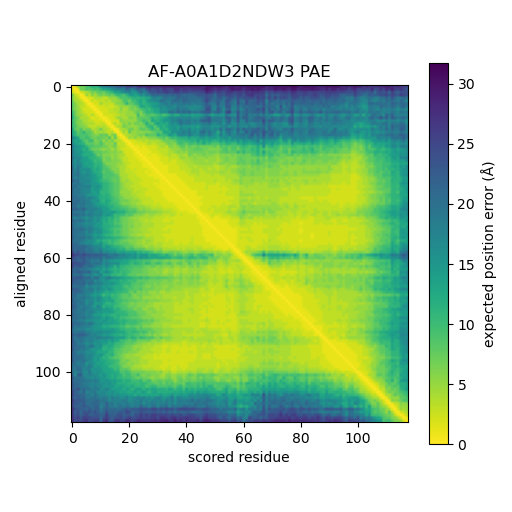09 -4.963 1.00 89.94 89 THR A CA 1
ATOM 696 C C . THR A 1 89 ? -11.367 -8.735 -5.971 1.00 89.94 89 THR A C 1
ATOM 698 O O . THR A 1 89 ? -10.535 -7.839 -6.127 1.00 89.94 89 THR A O 1
ATOM 701 N N . THR A 1 90 ? -11.369 -9.829 -6.732 1.00 89.12 90 THR A N 1
ATOM 702 C CA . THR A 1 90 ? -10.408 -10.057 -7.819 1.00 89.12 90 THR A CA 1
ATOM 703 C C . THR A 1 90 ? -10.413 -8.924 -8.849 1.00 89.12 90 THR A C 1
ATOM 705 O O . THR A 1 90 ? -9.367 -8.608 -9.405 1.00 89.12 90 THR A O 1
ATOM 708 N N . ASN A 1 91 ? -11.556 -8.261 -9.076 1.00 91.38 91 ASN A N 1
ATOM 709 C CA . ASN A 1 91 ? -11.620 -7.117 -9.988 1.00 91.38 91 ASN A CA 1
ATOM 710 C C . ASN A 1 91 ? -10.809 -5.920 -9.471 1.00 91.38 91 ASN A C 1
ATOM 712 O O . ASN A 1 91 ? -10.027 -5.347 -10.222 1.00 91.38 91 ASN A O 1
ATOM 716 N N . VAL A 1 92 ? -10.948 -5.581 -8.186 1.00 91.38 92 VAL A N 1
ATOM 717 C CA . VAL A 1 92 ? -10.196 -4.476 -7.565 1.00 91.38 92 VAL A CA 1
ATOM 718 C C . VAL A 1 92 ? -8.700 -4.783 -7.556 1.00 91.38 92 VAL A C 1
ATOM 720 O O . VAL A 1 92 ? -7.897 -3.913 -7.879 1.00 91.38 92 VAL A O 1
ATOM 723 N N . MET A 1 93 ? -8.329 -6.034 -7.267 1.00 90.62 93 MET A N 1
ATOM 724 C CA . MET A 1 93 ? -6.937 -6.483 -7.349 1.00 90.62 93 MET A CA 1
ATOM 725 C C . MET A 1 93 ? -6.386 -6.332 -8.772 1.00 90.62 93 MET A C 1
ATOM 727 O O . MET A 1 93 ? -5.301 -5.797 -8.950 1.00 90.62 93 MET A O 1
ATOM 731 N N . ASN A 1 94 ? -7.146 -6.729 -9.797 1.00 91.75 94 ASN A N 1
ATOM 732 C CA . ASN A 1 94 ? -6.727 -6.581 -11.191 1.00 91.75 94 ASN A CA 1
ATOM 733 C C . ASN A 1 94 ? -6.630 -5.112 -11.638 1.00 91.75 94 ASN A C 1
ATOM 735 O O . ASN A 1 94 ? -5.737 -4.780 -12.413 1.00 91.75 94 ASN A O 1
ATOM 739 N N . GLU A 1 95 ? -7.533 -4.235 -11.185 1.00 92.44 95 GLU A N 1
ATOM 740 C CA . GLU A 1 95 ? -7.434 -2.785 -11.423 1.00 92.44 95 GLU A CA 1
ATOM 741 C C . GLU A 1 95 ? -6.149 -2.224 -10.794 1.00 92.44 95 GLU A C 1
ATOM 743 O O . GLU A 1 95 ? -5.398 -1.516 -11.461 1.00 92.44 95 GLU A O 1
ATOM 748 N N . LEU A 1 96 ? -5.842 -2.604 -9.551 1.00 91.94 96 LEU A N 1
ATOM 749 C CA . LEU A 1 96 ? -4.647 -2.145 -8.842 1.00 91.94 96 LEU A CA 1
ATOM 750 C C . LEU A 1 96 ? -3.342 -2.663 -9.472 1.00 91.94 96 LEU A C 1
ATOM 752 O O . LEU A 1 96 ? -2.385 -1.908 -9.612 1.00 91.94 96 LEU A O 1
ATOM 756 N N . GLU A 1 97 ? -3.313 -3.918 -9.920 1.00 90.38 97 GLU A N 1
ATOM 757 C CA . GLU A 1 97 ? -2.171 -4.506 -10.635 1.00 90.38 97 GLU A CA 1
ATOM 758 C C . GLU A 1 97 ? -1.888 -3.800 -11.968 1.00 90.38 97 GLU A C 1
ATOM 760 O O . GLU A 1 97 ? -0.728 -3.610 -12.325 1.00 90.38 97 GLU A O 1
ATOM 765 N N . LYS A 1 98 ? -2.935 -3.362 -12.682 1.00 92.25 98 LYS A N 1
ATOM 766 C CA . LYS A 1 98 ? -2.792 -2.567 -13.913 1.00 92.25 98 LYS A CA 1
ATOM 767 C C . LYS A 1 98 ? -2.234 -1.171 -13.652 1.00 92.25 98 LYS A C 1
ATOM 769 O O . LYS A 1 98 ? -1.484 -0.673 -14.479 1.00 92.25 98 LYS A O 1
ATOM 774 N N . ILE A 1 99 ? -2.618 -0.545 -12.538 1.00 91.94 99 ILE A N 1
ATOM 775 C CA . ILE A 1 99 ? -2.095 0.773 -12.148 1.00 91.94 99 ILE A CA 1
ATOM 776 C C . ILE A 1 99 ? -0.613 0.659 -11.777 1.00 91.94 99 ILE A C 1
ATOM 778 O O . ILE A 1 99 ? 0.192 1.491 -12.181 1.00 91.94 99 ILE A O 1
ATOM 782 N N . LEU A 1 100 ? -0.245 -0.364 -10.999 1.00 89.31 100 LEU A N 1
ATOM 783 C CA . LEU A 1 100 ? 1.125 -0.522 -10.515 1.00 89.31 100 LEU A CA 1
ATOM 784 C C . LEU A 1 100 ? 2.107 -0.947 -11.609 1.00 89.31 100 LEU A C 1
ATOM 786 O O . LEU A 1 100 ? 3.233 -0.456 -11.598 1.00 89.31 100 LEU A O 1
ATOM 790 N N . ASP A 1 101 ? 1.707 -1.876 -12.484 1.00 88.56 101 ASP A N 1
ATOM 791 C CA . ASP A 1 101 ? 2.492 -2.414 -13.610 1.00 88.56 101 ASP A CA 1
ATOM 792 C C . ASP A 1 101 ? 3.988 -2.645 -13.296 1.00 88.56 101 ASP A C 1
ATOM 794 O O . ASP A 1 101 ? 4.886 -2.353 -14.083 1.00 88.56 101 ASP A O 1
ATOM 798 N N . ASN A 1 102 ? 4.280 -3.137 -12.087 1.00 86.88 102 ASN A N 1
ATOM 799 C CA . ASN A 1 102 ? 5.644 -3.256 -11.559 1.00 86.88 102 ASN A CA 1
ATOM 800 C C . ASN A 1 102 ? 6.053 -4.702 -11.256 1.00 86.88 102 ASN A C 1
ATOM 802 O O . ASN A 1 102 ? 7.000 -4.930 -10.495 1.00 86.88 102 ASN A O 1
ATOM 806 N N . ARG A 1 103 ? 5.331 -5.685 -11.810 1.00 83.25 103 ARG A N 1
ATOM 807 C CA . ARG A 1 103 ? 5.560 -7.096 -11.491 1.00 83.25 103 ARG A CA 1
ATOM 808 C C . ARG A 1 103 ? 7.018 -7.474 -11.767 1.00 83.25 103 ARG A C 1
ATOM 810 O O . ARG A 1 103 ? 7.495 -7.284 -12.887 1.00 83.25 103 ARG A O 1
ATOM 817 N N . PRO A 1 104 ? 7.732 -8.043 -10.781 1.00 82.75 104 PRO A N 1
ATOM 818 C CA . PRO A 1 104 ? 9.129 -8.389 -10.963 1.00 82.75 104 PRO A CA 1
ATOM 819 C C . PRO A 1 104 ? 9.261 -9.498 -12.009 1.00 82.75 104 PRO A C 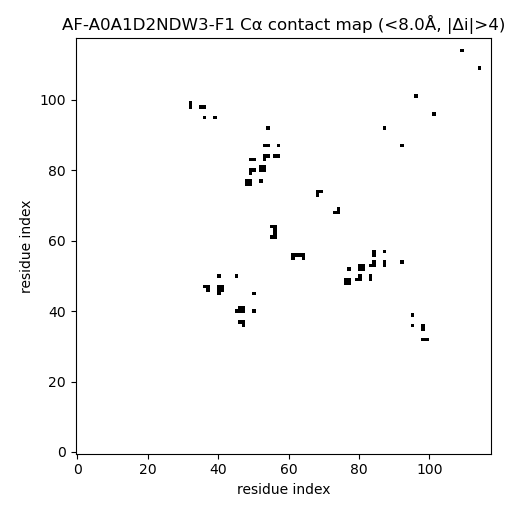1
ATOM 821 O O . PRO A 1 104 ? 8.679 -10.578 -11.878 1.00 82.75 104 PRO A O 1
ATOM 824 N N . VAL A 1 105 ? 10.068 -9.249 -13.039 1.00 86.12 105 VAL A N 1
ATOM 825 C CA . VAL A 1 105 ? 10.460 -10.281 -14.001 1.00 86.12 105 VAL A CA 1
ATOM 826 C C . VAL A 1 105 ? 11.518 -11.148 -13.333 1.00 86.12 105 VAL A C 1
ATOM 828 O O . VAL A 1 105 ? 12.591 -10.662 -12.972 1.00 86.12 105 VAL A O 1
ATOM 831 N N . ARG A 1 106 ? 11.221 -12.438 -13.144 1.00 81.50 106 ARG A N 1
ATOM 832 C CA . ARG A 1 106 ? 12.223 -13.376 -12.630 1.00 81.50 106 ARG A CA 1
ATOM 833 C C . ARG A 1 106 ? 13.376 -13.454 -13.636 1.00 81.50 106 ARG A C 1
ATOM 835 O O . ARG A 1 106 ? 13.113 -13.781 -14.795 1.00 81.50 106 ARG A O 1
ATOM 842 N N . PRO A 1 107 ? 14.625 -13.170 -13.226 1.00 82.44 107 PRO A N 1
ATOM 843 C CA . PRO A 1 107 ? 15.757 -13.364 -14.114 1.00 82.44 107 PRO A CA 1
ATOM 844 C C . PRO A 1 107 ? 15.830 -14.842 -14.526 1.00 82.44 107 PRO A C 1
ATOM 846 O O . PRO A 1 107 ? 15.432 -15.717 -13.746 1.00 82.44 107 PRO A O 1
ATOM 849 N N . PRO A 1 108 ? 16.312 -15.140 -15.744 1.00 82.69 108 PRO A N 1
ATOM 850 C CA . PRO A 1 108 ? 16.486 -16.517 -16.178 1.00 82.69 108 PRO A CA 1
ATOM 851 C C . PRO A 1 108 ? 17.418 -17.247 -15.207 1.00 82.69 108 PRO A C 1
ATOM 853 O O . PRO A 1 108 ? 18.383 -16.675 -14.699 1.00 82.69 108 PRO A O 1
ATOM 856 N N . MET A 1 109 ? 17.125 -18.520 -14.942 1.00 81.69 109 MET A N 1
ATOM 857 C CA . MET A 1 109 ? 17.976 -19.353 -14.100 1.00 81.69 109 MET A CA 1
ATOM 858 C C . MET A 1 109 ? 19.330 -19.536 -14.797 1.00 81.69 109 MET A C 1
ATOM 860 O O . MET A 1 109 ? 19.421 -20.212 -15.820 1.00 81.69 109 MET A O 1
ATOM 864 N N . ILE A 1 110 ? 20.381 -18.921 -14.257 1.00 80.62 110 ILE A N 1
ATOM 865 C CA . 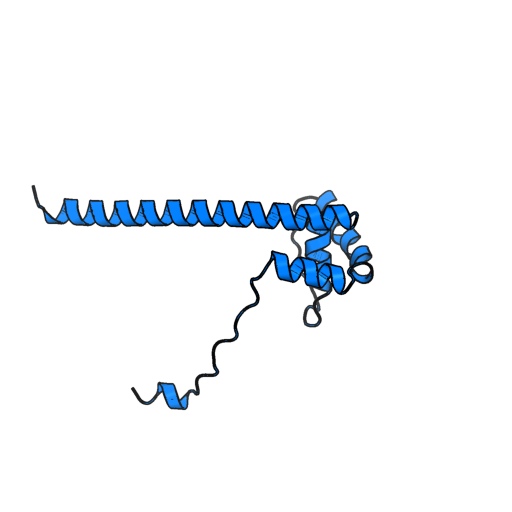ILE A 1 110 ? 21.749 -19.123 -14.737 1.00 80.62 110 ILE A CA 1
ATOM 866 C C . ILE A 1 110 ? 22.326 -20.313 -13.972 1.00 80.62 110 ILE A C 1
ATOM 868 O O . ILE A 1 110 ? 22.441 -20.274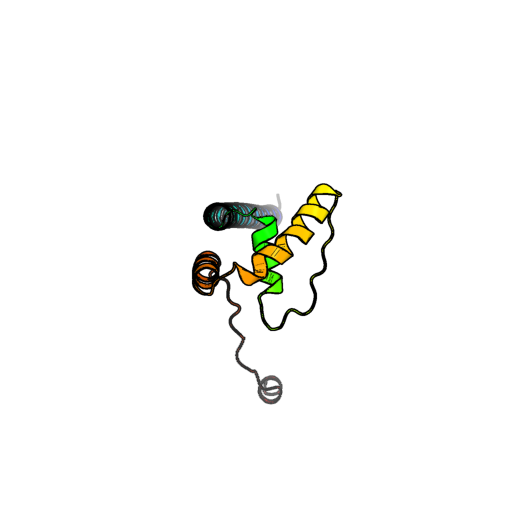 -12.748 1.00 80.62 110 ILE A O 1
ATOM 872 N N . SER A 1 111 ? 22.679 -21.380 -14.692 1.00 76.81 111 SER A N 1
ATOM 873 C CA . SER A 1 111 ? 23.398 -22.513 -14.104 1.00 76.81 111 SER A CA 1
ATOM 874 C C . SER A 1 111 ? 24.766 -22.052 -13.601 1.00 76.81 111 SER A C 1
ATOM 876 O O . SER A 1 111 ? 25.505 -21.390 -14.330 1.00 76.81 111 SER A O 1
ATOM 878 N N . THR A 1 112 ? 25.142 -22.443 -12.383 1.00 75.00 112 THR A N 1
ATOM 879 C CA . THR A 1 112 ? 26.484 -22.188 -11.831 1.00 75.00 112 THR A CA 1
ATOM 880 C C . THR A 1 112 ? 27.589 -22.793 -12.702 1.00 75.00 112 THR A C 1
ATOM 882 O O . THR A 1 112 ? 28.684 -22.241 -12.765 1.00 75.00 112 THR A O 1
ATOM 885 N N . LEU A 1 113 ? 27.291 -23.857 -13.460 1.00 71.62 113 LEU A N 1
ATOM 886 C CA . LEU A 1 113 ? 28.211 -24.436 -14.446 1.00 71.62 113 LEU A CA 1
ATOM 887 C C . LEU A 1 113 ? 28.502 -23.484 -15.618 1.00 71.62 113 LEU A C 1
ATOM 889 O O . LEU A 1 113 ? 29.605 -23.504 -16.152 1.00 71.62 113 LEU A O 1
ATOM 893 N N . ALA A 1 114 ? 27.548 -22.627 -15.997 1.00 68.75 114 ALA A N 1
ATOM 894 C CA . ALA A 1 114 ? 27.722 -21.657 -17.081 1.00 68.75 114 ALA A CA 1
ATOM 895 C C . ALA A 1 114 ? 28.578 -20.443 -16.669 1.00 68.75 114 ALA A C 1
ATOM 897 O O . ALA A 1 114 ? 29.101 -19.742 -17.532 1.00 68.75 114 ALA A O 1
ATOM 898 N N . LEU A 1 115 ? 28.735 -20.192 -15.363 1.00 63.78 115 LEU A N 1
ATOM 899 C CA . LEU A 1 115 ? 29.550 -19.090 -14.839 1.00 63.78 115 LEU A CA 1
ATOM 900 C C . LEU A 1 115 ? 31.046 -19.435 -14.762 1.00 63.78 115 LEU A C 1
ATOM 902 O O . LEU A 1 115 ? 31.870 -18.535 -14.881 1.00 63.78 115 LEU A O 1
ATOM 906 N N . ASN A 1 116 ? 31.395 -20.720 -14.633 1.00 68.12 116 ASN A N 1
ATOM 907 C CA . ASN A 1 116 ? 32.783 -21.189 -14.520 1.00 68.12 116 ASN A CA 1
ATOM 908 C C . ASN A 1 116 ? 33.473 -21.466 -15.872 1.00 68.12 116 ASN A C 1
ATOM 910 O O . ASN A 1 116 ? 34.586 -21.982 -15.882 1.00 68.12 116 ASN A O 1
ATOM 914 N N . GLN A 1 117 ? 32.834 -21.156 -17.007 1.00 56.88 117 GLN A N 1
ATOM 915 C CA . GLN A 1 117 ? 33.428 -21.317 -18.346 1.00 56.88 117 GLN A CA 1
ATOM 916 C C . GLN A 1 117 ? 33.913 -19.994 -18.971 1.00 56.88 117 GLN A C 1
ATOM 918 O O . GLN A 1 117 ? 33.883 -19.844 -20.191 1.00 56.88 117 GLN A O 1
ATOM 923 N N . ARG A 1 118 ? 34.337 -19.020 -18.156 1.00 52.75 118 ARG A N 1
ATOM 924 C CA . ARG A 1 118 ? 34.957 -17.770 -18.625 1.00 52.75 118 ARG A CA 1
ATOM 925 C C . ARG A 1 118 ? 36.406 -17.661 -18.193 1.00 52.75 118 ARG A C 1
ATOM 927 O O . ARG A 1 118 ? 36.693 -18.066 -17.047 1.00 52.75 118 ARG A O 1
#

Radius of gyration: 22.27 Å; Cα contacts (8 Å, |Δi|>4): 51; chains: 1; bounding box: 60×52×36 Å

Organism: Orchesella cincta (NCBI:txid48709)

Solvent-accessible surface area (backbone atoms only — not comparable to full-atom values): 7125 Å² total; per-residue (Å²): 133,67,72,73,56,60,55,53,52,48,54,52,50,55,53,50,51,54,50,51,52,53,49,51,52,52,49,55,52,50,54,52,49,52,50,55,50,37,54,53,18,54,77,70,75,42,51,52,70,24,46,54,52,20,52,56,61,62,40,86,90,44,88,78,80,91,80,84,64,91,45,71,68,53,43,51,46,55,59,56,12,64,75,42,42,84,70,62,42,72,65,57,52,51,54,50,51,65,68,62,71,68,78,80,77,77,74,79,89,75,56,72,74,71,67,72,76,115

InterPro domains:
  IPR005399 Potassium channel, voltage-dependent, beta subunit, KCNAB-related [PTHR43150] (12-116)
  IPR023210 NADP-dependent oxidoreductase domain [PF00248] (24-100)
  IPR036812 NAD(P)-dependent oxidoreductase domain superfamily [G3DSA:3.20.20.100] (2-106)
  IPR036812 NAD(P)-dependent oxidoreductase domain superfamily [SSF51430] (30-104)

Mean predicted aligned error: 9.47 Å

=== Feature glossary ===
A reading guide for the features in this record.

Start from the sequence.

  · Sequence gives the chain of amino acids in standard one-letter code (A=alanine, C=cysteine, …, Y=tyrosine), read N→C. It is the only feature that is directly encoded by the gene; all structural features are derived from the folded form of this sequence.

Fold it, and you get atomic coordinates and the backbone conformation that goes with them.

  · The mmCIF table is the protein's shape written out atom by atom. For each backbone N, Cα, C, and carbonyl O, it records an (x, y, z) coordinate triple in Å plus the residue type, chain letter, and residue number.

  · Backbone dihedral angles. Every residue except chain termini has a φ (preceding-C → N → Cα → C) and a ψ (N → Cα → C → next-N). They are reported in degrees following the IUPAC sign convention. Secondary structure is essentially a statement about which (φ, ψ) basin each residue occupies.

  · DSSP 8-state secondary structure assigns each residue one of H (α-helix), G (3₁₀-helix), I (π-helix), E (extended β-strand), B (isolated β-bridge), T (hydrogen-bonded turn), S (bend), or '-' (coil). The assignment is computed from backbone hydrogen-bond geometry via the Kabsch–Sander algorithm.

  · P-SEA three-state annotation labels each residue as helix, strand, or coil based purely on the geometry of the Cα trace. It serves as a fallback when the full backbone (and thus DSSP) is unavailable.

Summarize the fold with a handful of shape descriptors and a per-residue structural alphabet.

  · Radius of gyration (Rg) is the root-mean-square distance of Cα atoms from their centroid — a single number for overall size and compactness. A globular domain of N residues has Rg ≈ 2.2·N^0.38 Å; an extended or disordered chain has a much larger Rg. The Cα contact count is the number of residue pairs whose Cα atoms are within 8 Å and are more than four positions apart in sequence — a standard proxy for tertiary packing density. The bounding box is the smallest axis-aligned box enclosing all Cα atoms.

  · Foldseek's 3Di representation compresses backbone geometry into a per-residue letter drawn from a learned twenty-state alphabet. It captures the tertiary interaction pattern around each residue — which residues are packed against it in space, regardless of where they are in sequence.

  · Accessible surface area quantifies burial. A residue with SASA near zero is packed into the hydrophobic core; one with SASA >100 Å² sits on the surface. Computed here via the Shrake–Rupley numerical algorithm with a 1.4 Å probe.

Ask how reliable the model is.

  · For AlphaFold models, the B-factor field carries pLDDT — the model's own estimate of local accuracy on a 0–100 scale. Regions with pLDDT<50 should be treated as essentially unmodeled; they often correspond to intrinsically disordered segments.

  · For experimental (PDB) structures, the B-factor (temperature factor) quantifies the positional spread of each atom in the crystal — a combination of thermal vibration and static disorder — in units of Å². High B-factors mark flexible loops or poorly resolved regions; low B-factors mark the rigid, well-ordered core.

  · PAE(i, j) answers: if I align the predicted and true structures on residue i, how far off (in Å) do I expect residue j to be? A block-diagonal PAE matrix with low values on the blocks and high values off-diagonal is the signature of a multi-domain protein with confidently predicted domains but uncertain inter-domain orientation.

Place it in context: what it resembles, what it is annotated as, and how it looks.

  · Structural nearest neighbors (via Foldseek easy-search vs the PDB). Reported per hit: target PDB id, E-value, and alignment TM-score. A TM-score above ~0.5 is the conventional threshold for 'same fold'.

  · Functional annotations l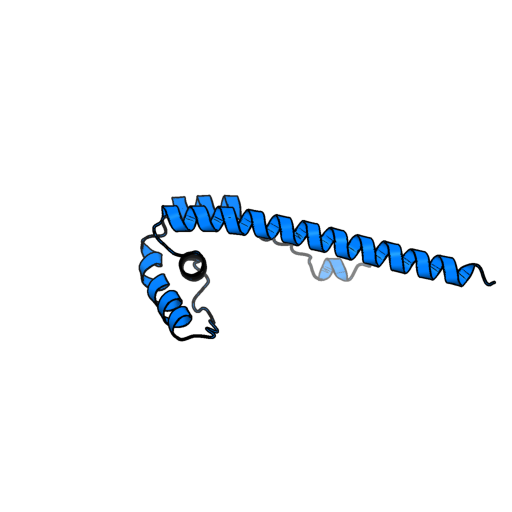ink the protein to curated databases. InterPro entries identify conserved domains and families by matching the sequence against member-database signatures (Pfam, PROSITE, CDD, …). Gene Ontology (GO) terms describe molecular function, biological process, and cellular component in a controlled vocabulary. CATH places the structure in a hierarchical fold classification (Class/Architecture/Topology/Homologous-superfamily). The organism is the source species.

  · Plot images: a contact map (which residues are close in 3D, as an N×N binary image), a Ramachandran scatter (backbone torsion angles, revealing secondary-structure composition at a glance), and — for AlphaFold structures — a PAE heatmap (pairwise prediction confidence).

  · Structure images are PyMOL renders from six orthogonal camera directions. Cartoon representation draws helices as coils and strands as arrows; sticks shows the backbone as bonds; surface shows the solvent-excluded envelope. Rainbow coloring maps sequence position to hue (blue→red, N→C); chain coloring assigns a distinct color per polypeptide.